Protein AF-A0AAD9I2R3-F1 (afdb_monomer_lite)

Organism: NCBI:txid1825666

Structure (mmCIF, N/CA/C/O backbone):
data_AF-A0AAD9I2R3-F1
#
_entry.id   AF-A0AAD9I2R3-F1
#
loop_
_atom_site.group_PDB
_atom_site.id
_atom_site.type_symbol
_atom_site.label_atom_id
_atom_site.label_alt_id
_atom_site.label_comp_id
_atom_site.label_asym_id
_atom_site.label_entity_id
_atom_site.label_seq_id
_atom_site.pdbx_PDB_ins_code
_atom_site.Cartn_x
_atom_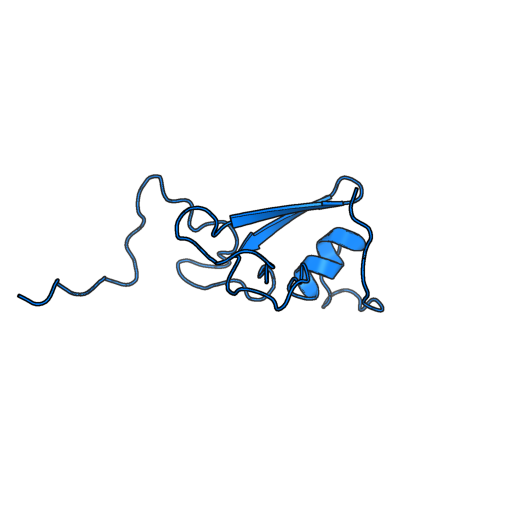site.Cartn_y
_atom_site.Cartn_z
_atom_site.occupancy
_atom_site.B_iso_or_equiv
_atom_site.auth_seq_id
_atom_site.auth_comp_id
_atom_site.auth_asym_id
_atom_site.auth_atom_id
_atom_site.pdbx_PDB_model_num
ATOM 1 N N . MET A 1 1 ? -7.792 8.562 38.399 1.00 34.56 1 MET A N 1
ATOM 2 C CA . MET A 1 1 ? -8.024 7.158 38.002 1.00 34.56 1 MET A CA 1
ATOM 3 C C . MET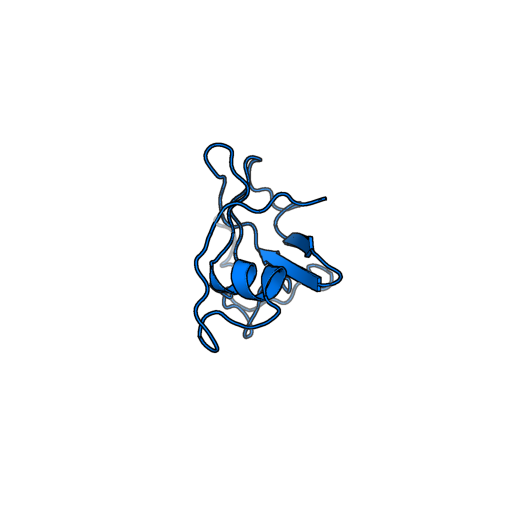 A 1 1 ? -7.334 6.949 36.668 1.00 34.56 1 MET A C 1
ATOM 5 O O . MET A 1 1 ? -7.802 7.464 35.665 1.00 34.56 1 MET A O 1
ATOM 9 N N . VAL A 1 2 ? -6.157 6.328 36.691 1.00 33.97 2 VAL A N 1
ATOM 10 C CA . VAL A 1 2 ? -5.375 5.997 35.492 1.00 33.97 2 VAL A CA 1
ATOM 11 C C . VAL A 1 2 ? -5.911 4.654 34.992 1.00 33.97 2 VAL A C 1
ATOM 13 O O . VAL A 1 2 ? -6.002 3.738 35.813 1.00 33.97 2 VAL A O 1
ATOM 16 N N . PRO A 1 3 ? -6.340 4.514 33.726 1.00 37.88 3 PRO A N 1
ATOM 17 C CA . PRO A 1 3 ? -6.815 3.228 33.241 1.00 37.88 3 PRO A CA 1
ATOM 18 C C . PRO A 1 3 ? -5.668 2.208 33.310 1.00 37.88 3 PRO A C 1
ATOM 20 O O . PRO A 1 3 ? -4.508 2.565 33.078 1.00 37.88 3 PRO A O 1
ATOM 23 N N . PRO A 1 4 ? -5.962 0.952 33.679 1.00 46.34 4 PRO A N 1
ATOM 24 C CA . PRO A 1 4 ? -4.938 -0.055 33.863 1.00 46.34 4 PRO A CA 1
ATOM 25 C C . PRO A 1 4 ? -4.322 -0.396 32.506 1.00 46.34 4 PRO A C 1
ATOM 27 O O . PRO A 1 4 ? -5.032 -0.631 31.534 1.00 46.34 4 PRO A O 1
ATOM 30 N N . PHE A 1 5 ? -2.991 -0.382 32.474 1.00 34.25 5 PHE A N 1
ATOM 31 C CA . PHE A 1 5 ? -2.104 -1.047 31.522 1.00 34.25 5 PHE A CA 1
ATOM 32 C C . PHE A 1 5 ? -2.810 -1.855 30.423 1.00 34.25 5 PHE A C 1
ATOM 34 O O . PHE A 1 5 ? -3.286 -2.968 30.655 1.00 34.25 5 PHE A O 1
ATOM 41 N N . PHE A 1 6 ? -2.797 -1.322 29.201 1.00 28.41 6 PHE A N 1
ATOM 42 C CA . PHE A 1 6 ? -3.070 -2.100 28.000 1.00 28.41 6 PHE A CA 1
ATOM 43 C C . PHE A 1 6 ? -1.989 -3.189 27.906 1.00 28.41 6 PHE A C 1
ATOM 45 O O . PHE A 1 6 ? -0.820 -2.900 27.646 1.00 28.41 6 PHE A O 1
ATOM 52 N N . ARG A 1 7 ? -2.340 -4.441 28.217 1.00 31.42 7 ARG A N 1
ATOM 53 C CA . ARG A 1 7 ? -1.428 -5.575 28.038 1.00 31.42 7 ARG A CA 1
ATOM 54 C C . ARG A 1 7 ? -1.229 -5.804 26.542 1.00 31.42 7 ARG A C 1
ATOM 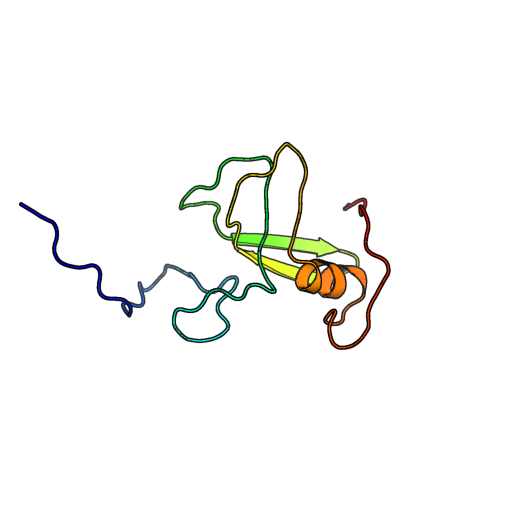56 O O . ARG A 1 7 ? -2.188 -6.072 25.825 1.00 31.42 7 ARG A O 1
ATOM 63 N N . VAL A 1 8 ? 0.026 -5.740 26.103 1.00 34.00 8 VAL A N 1
ATOM 64 C CA . VAL A 1 8 ? 0.489 -6.199 24.787 1.00 34.00 8 VAL A CA 1
ATOM 65 C C . VAL A 1 8 ? 0.251 -7.718 24.721 1.00 34.00 8 VAL A C 1
ATOM 67 O O . VAL A 1 8 ? 1.074 -8.501 25.193 1.00 34.00 8 VAL A O 1
ATOM 70 N N . GLY A 1 9 ? -0.926 -8.140 24.242 1.00 40.06 9 GLY A N 1
ATOM 71 C CA . GLY A 1 9 ? -1.255 -9.554 24.006 1.00 40.06 9 GLY A CA 1
ATOM 72 C C . GLY A 1 9 ? -2.729 -9.947 24.065 1.00 40.06 9 GLY A C 1
ATOM 73 O O . GLY A 1 9 ? -3.018 -11.136 24.135 1.00 40.06 9 GLY A O 1
ATOM 74 N N . GLN A 1 10 ? -3.674 -9.005 24.085 1.00 32.91 10 GLN A N 1
ATOM 75 C CA . GLN A 1 10 ? -5.099 -9.349 24.068 1.00 32.91 10 GLN A CA 1
ATOM 76 C C . GLN A 1 10 ? -5.631 -9.415 22.633 1.00 32.91 10 GLN A C 1
ATOM 78 O O . GLN A 1 10 ? -5.816 -8.391 21.978 1.00 32.91 10 GLN A O 1
ATOM 83 N N . GLU A 1 11 ? -5.889 -10.638 22.164 1.00 39.34 11 GLU A N 1
ATOM 84 C CA . GLU A 1 11 ? -6.764 -10.902 21.022 1.00 39.34 11 GLU A CA 1
ATOM 85 C C . GLU A 1 11 ? -8.176 -10.424 21.370 1.00 39.34 11 GLU A C 1
ATOM 87 O O . GLU A 1 11 ? -8.814 -10.924 22.297 1.00 39.34 11 GLU A O 1
ATOM 92 N N . VAL A 1 12 ? -8.655 -9.420 20.639 1.00 44.97 12 VAL A N 1
ATOM 93 C CA . VAL A 1 12 ? -10.042 -8.957 20.697 1.00 44.97 12 VAL A CA 1
ATOM 94 C C . VAL A 1 12 ? -10.843 -9.808 19.706 1.00 44.97 12 VAL A C 1
ATOM 96 O O . VAL A 1 12 ? -10.602 -9.696 18.499 1.00 44.97 12 VAL A O 1
ATOM 99 N N . PRO A 1 13 ? -11.779 -10.667 20.153 1.00 39.25 13 PRO A N 1
ATOM 100 C CA . PRO A 1 13 ? -12.568 -11.492 19.245 1.00 39.25 13 PRO A CA 1
ATOM 101 C C . PRO A 1 13 ? -13.448 -10.578 18.387 1.00 39.25 13 PRO A C 1
ATOM 103 O O . PRO A 1 13 ? -14.314 -9.879 18.907 1.00 39.25 13 PRO A O 1
ATOM 106 N N . GLY A 1 14 ? -13.189 -10.544 17.079 1.00 44.28 14 GLY A N 1
ATOM 107 C CA . GLY A 1 14 ? -13.902 -9.688 16.123 1.00 44.28 14 GLY A CA 1
ATOM 108 C C . GLY A 1 14 ? -13.155 -8.424 15.686 1.00 44.28 14 GLY A C 1
ATOM 109 O O . GLY A 1 14 ? -13.641 -7.726 14.800 1.00 44.28 14 GLY A O 1
ATOM 110 N N . LEU A 1 15 ? -11.965 -8.145 16.230 1.00 44.19 15 LEU A N 1
ATOM 111 C CA . LEU A 1 15 ? -11.078 -7.111 15.701 1.00 44.19 15 LEU A CA 1
ATOM 112 C C . LEU A 1 15 ? -9.939 -7.790 14.947 1.00 44.19 15 LEU A C 1
ATOM 114 O O . LEU A 1 15 ? -8.892 -8.117 15.503 1.00 44.19 15 LEU A O 1
ATOM 118 N N . THR A 1 16 ? -10.170 -8.010 13.657 1.00 45.50 16 THR A N 1
ATOM 119 C CA . THR A 1 16 ? -9.158 -8.407 12.683 1.00 45.50 16 THR A CA 1
ATOM 120 C C . THR A 1 16 ? -8.109 -7.296 12.580 1.00 45.50 16 THR A C 1
ATOM 122 O O . THR A 1 16 ? -8.052 -6.556 11.607 1.00 45.50 16 THR A O 1
ATOM 125 N N . LEU A 1 17 ? -7.215 -7.202 13.562 1.00 48.94 17 LEU A N 1
ATOM 126 C CA . LEU A 1 17 ? -5.9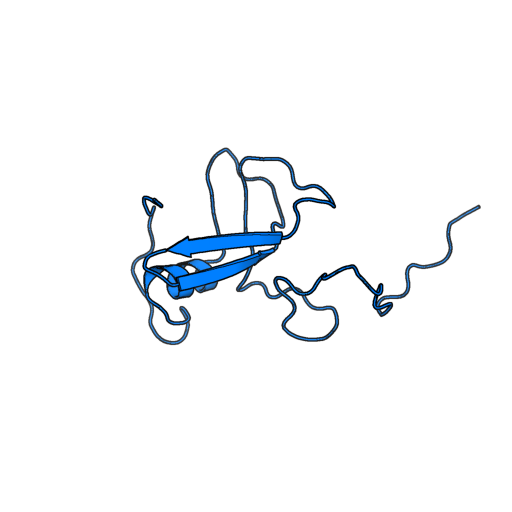40 -6.496 13.457 1.00 48.94 17 LEU A CA 1
ATOM 127 C C . LEU A 1 17 ? -4.981 -7.266 12.517 1.00 48.94 17 LEU A C 1
ATOM 129 O O . LEU A 1 17 ? -3.778 -7.128 12.632 1.00 48.94 17 LEU A O 1
ATOM 133 N N . VAL A 1 18 ? -5.487 -8.142 11.635 1.00 56.00 18 VAL A N 1
ATOM 134 C CA . VAL A 1 18 ? -4.743 -9.169 10.872 1.00 56.00 18 VAL A CA 1
ATOM 135 C C . VAL A 1 18 ? -4.249 -8.647 9.516 1.00 56.00 18 VAL A C 1
ATOM 137 O O . VAL A 1 18 ? -3.468 -9.315 8.852 1.00 56.00 18 VAL A O 1
ATOM 140 N N . CYS A 1 19 ? -4.642 -7.442 9.099 1.00 64.19 19 CYS A N 1
ATOM 141 C CA . CYS A 1 19 ? -4.411 -6.943 7.735 1.00 64.19 19 CYS A CA 1
ATOM 142 C C . CYS A 1 19 ? -2.928 -6.816 7.336 1.00 64.19 19 CYS A C 1
ATOM 144 O O . CYS A 1 19 ? -2.627 -6.785 6.149 1.00 64.19 19 CYS A O 1
ATOM 146 N N . ALA A 1 20 ? -2.017 -6.764 8.314 1.00 58.72 20 ALA A N 1
ATOM 147 C CA . ALA A 1 20 ? -0.569 -6.740 8.108 1.00 58.72 20 ALA A CA 1
ATOM 148 C C . ALA A 1 20 ? 0.194 -7.365 9.295 1.00 58.72 20 ALA A C 1
ATOM 150 O O . ALA A 1 20 ? 1.208 -6.826 9.729 1.00 58.72 20 ALA A O 1
ATOM 151 N N . MET A 1 21 ? -0.297 -8.454 9.899 1.00 59.22 21 MET A N 1
ATOM 152 C CA . MET A 1 21 ? 0.427 -9.117 10.998 1.00 59.22 21 MET A CA 1
ATOM 153 C C . MET A 1 21 ? 1.277 -10.276 10.478 1.00 59.22 21 MET A C 1
ATOM 155 O O . MET A 1 21 ? 0.748 -11.257 9.965 1.00 59.22 21 MET A O 1
ATOM 159 N N . ARG A 1 22 ? 2.601 -10.186 10.656 1.00 58.47 22 ARG A N 1
ATOM 160 C CA . ARG A 1 22 ? 3.556 -11.246 10.265 1.00 58.47 22 ARG A CA 1
ATOM 161 C C . ARG A 1 22 ? 3.857 -12.245 11.397 1.00 58.47 22 ARG A C 1
ATOM 163 O O . ARG A 1 22 ? 4.382 -13.326 11.143 1.00 58.47 22 ARG A O 1
ATOM 170 N N . HIS A 1 23 ? 3.535 -11.883 12.641 1.00 56.59 23 HIS A N 1
ATOM 171 C CA . HIS A 1 23 ? 3.638 -12.677 13.879 1.00 56.59 23 HIS A CA 1
ATOM 172 C C . HIS A 1 23 ? 2.784 -12.002 14.966 1.00 56.59 23 HIS A C 1
ATOM 174 O O . HIS A 1 23 ? 2.439 -10.831 14.766 1.00 56.59 23 HIS A O 1
ATOM 180 N N . PRO A 1 24 ? 2.420 -12.666 16.087 1.00 56.47 24 PRO A N 1
ATOM 181 C CA . PRO A 1 24 ? 1.493 -12.075 17.039 1.00 56.47 24 PRO A CA 1
ATOM 182 C C . PRO A 1 24 ? 2.083 -10.755 17.539 1.00 56.47 24 PRO A C 1
ATOM 184 O O . PRO A 1 24 ? 3.074 -10.742 18.266 1.00 56.47 24 PRO A O 1
ATOM 187 N N . GLN A 1 25 ? 1.432 -9.656 17.143 1.00 61.00 25 GLN A N 1
ATOM 188 C CA . GLN A 1 25 ? 1.668 -8.281 17.591 1.00 61.00 25 GLN A CA 1
ATOM 189 C C . GLN A 1 25 ? 2.798 -7.474 16.923 1.00 61.00 25 GLN A C 1
ATOM 191 O O . GLN A 1 25 ? 3.128 -6.400 17.423 1.00 61.00 25 GLN A O 1
ATOM 196 N N . MET A 1 26 ? 3.360 -7.911 15.790 1.00 71.06 26 MET A N 1
ATOM 197 C CA . MET A 1 26 ? 4.255 -7.054 14.990 1.00 71.06 26 MET A CA 1
ATOM 198 C C . MET A 1 26 ? 3.594 -6.579 13.697 1.00 71.06 26 MET A C 1
ATOM 200 O O . MET A 1 26 ? 2.961 -7.367 12.991 1.00 71.06 26 MET A O 1
ATOM 204 N N . ILE A 1 27 ? 3.797 -5.297 13.376 1.00 81.75 27 ILE A N 1
ATOM 205 C CA . ILE A 1 27 ? 3.401 -4.707 12.095 1.00 81.75 27 ILE A CA 1
ATOM 206 C C . ILE A 1 27 ? 4.336 -5.233 11.005 1.00 81.75 27 ILE A C 1
ATOM 208 O O . ILE A 1 27 ? 5.559 -5.144 11.124 1.00 81.75 27 ILE A O 1
ATOM 212 N N . ASP A 1 28 ? 3.759 -5.752 9.927 1.00 87.19 28 ASP A N 1
ATOM 213 C CA . ASP A 1 28 ? 4.481 -6.056 8.703 1.00 87.19 28 ASP A CA 1
ATOM 214 C C . ASP A 1 28 ? 4.743 -4.767 7.920 1.00 87.19 28 ASP A C 1
ATOM 216 O O . ASP A 1 28 ? 3.872 -4.233 7.233 1.00 87.19 28 ASP A O 1
ATOM 220 N N . THR A 1 29 ? 5.972 -4.262 8.007 1.00 89.69 29 THR A N 1
ATOM 221 C CA . THR A 1 29 ? 6.406 -3.052 7.295 1.00 89.69 29 THR A CA 1
ATOM 222 C C . THR A 1 29 ? 6.431 -3.220 5.775 1.00 89.69 29 THR A C 1
ATOM 224 O O . THR A 1 29 ? 6.550 -2.234 5.050 1.00 89.69 29 THR A O 1
ATOM 227 N N . LYS A 1 30 ? 6.283 -4.451 5.271 1.00 91.62 30 LYS A N 1
ATOM 228 C CA . LYS A 1 30 ? 6.116 -4.747 3.843 1.00 91.62 30 LYS A CA 1
ATOM 229 C C . LYS A 1 30 ? 4.673 -4.595 3.360 1.00 91.62 30 LYS A C 1
ATOM 231 O O . LYS A 1 30 ? 4.416 -4.729 2.164 1.00 91.62 30 LYS A O 1
ATOM 236 N N . ARG A 1 31 ? 3.734 -4.346 4.279 1.00 91.62 31 ARG A N 1
ATOM 237 C CA . ARG A 1 31 ? 2.291 -4.260 4.029 1.00 91.62 31 ARG A CA 1
ATOM 238 C C . ARG A 1 31 ? 1.697 -2.993 4.650 1.00 91.62 31 ARG A C 1
ATOM 240 O O . ARG A 1 31 ? 0.674 -3.052 5.328 1.00 91.62 31 ARG A O 1
ATOM 247 N N . VAL A 1 32 ? 2.335 -1.842 4.431 1.00 93.06 32 VAL A N 1
ATOM 248 C CA . VAL A 1 32 ? 1.856 -0.544 4.943 1.00 93.06 32 VAL A CA 1
ATOM 249 C C . VAL A 1 32 ? 1.382 0.386 3.828 1.00 93.06 32 VAL A C 1
ATOM 251 O O . VAL A 1 32 ? 1.822 0.280 2.684 1.00 93.06 32 VAL A O 1
ATOM 254 N N . ALA A 1 33 ? 0.482 1.302 4.177 1.00 93.25 33 ALA A N 1
ATOM 255 C CA . ALA A 1 33 ? -0.141 2.268 3.283 1.00 93.25 33 ALA A CA 1
ATOM 256 C C . ALA A 1 33 ? -0.193 3.676 3.902 1.00 93.25 33 ALA A C 1
ATOM 258 O O . ALA A 1 33 ? -0.390 3.832 5.111 1.00 93.25 33 ALA A O 1
ATOM 259 N N . TYR A 1 34 ? -0.086 4.685 3.041 1.00 92.62 34 TYR A N 1
ATOM 260 C CA . TYR A 1 34 ? -0.180 6.112 3.334 1.00 92.62 34 TYR A CA 1
ATOM 261 C C . TYR A 1 34 ? -1.284 6.703 2.452 1.00 92.62 34 TYR A C 1
ATOM 263 O O . TYR A 1 34 ? -1.199 6.654 1.225 1.00 92.62 34 TYR A O 1
ATOM 271 N N . TRP A 1 35 ? -2.359 7.208 3.062 1.00 92.44 35 TRP A N 1
ATOM 272 C CA . TRP A 1 35 ? -3.582 7.587 2.334 1.00 92.44 35 TRP A CA 1
ATOM 273 C C . TRP A 1 35 ? -3.860 9.087 2.410 1.00 92.44 35 TRP A C 1
ATOM 275 O O . TRP A 1 35 ? -3.643 9.662 3.470 1.00 92.44 35 TRP A O 1
ATOM 285 N N . PRO A 1 36 ? -4.456 9.720 1.383 1.00 91.50 36 PRO A N 1
ATOM 286 C CA . PRO A 1 36 ? -4.814 11.140 1.448 1.00 91.50 36 PRO A CA 1
ATOM 287 C C . PRO A 1 36 ? -5.816 11.447 2.566 1.00 91.50 36 PRO A C 1
ATOM 289 O O . PRO A 1 36 ? -5.854 12.554 3.100 1.00 91.50 36 PRO A O 1
ATOM 292 N N . SER A 1 37 ? -6.650 10.461 2.914 1.00 90.06 37 SER A N 1
ATOM 293 C CA . SER A 1 37 ? -7.631 10.577 3.987 1.00 90.06 37 SER A CA 1
ATOM 294 C C . SER A 1 37 ? -7.013 10.308 5.366 1.00 90.06 37 SER A C 1
ATOM 296 O O . SER A 1 37 ? -6.170 9.415 5.489 1.00 90.06 37 SER A O 1
ATOM 298 N N . PRO A 1 38 ? -7.483 10.980 6.436 1.00 89.69 38 PRO A N 1
ATOM 299 C CA . PRO A 1 38 ? -7.007 10.743 7.800 1.00 89.69 38 PRO A CA 1
ATOM 300 C C . PRO A 1 38 ? -7.132 9.279 8.226 1.00 89.69 38 PRO A C 1
ATOM 302 O O . PRO A 1 38 ? -8.082 8.592 7.839 1.00 89.69 38 PRO A O 1
ATOM 305 N N . VAL A 1 39 ? -6.182 8.784 9.017 1.00 88.25 39 VAL A N 1
ATOM 306 C CA . VAL A 1 39 ? -6.241 7.438 9.608 1.00 88.25 39 VAL A CA 1
ATOM 307 C C . VAL A 1 39 ? -7.290 7.433 10.720 1.00 88.25 39 VAL A C 1
ATOM 309 O O . VAL A 1 39 ? -7.249 8.269 11.618 1.00 88.25 39 VAL A O 1
ATOM 312 N N . SER A 1 40 ? -8.234 6.493 10.674 1.00 84.19 40 SER A N 1
ATOM 313 C CA . SER A 1 40 ? -9.226 6.288 11.732 1.00 84.19 40 SER A CA 1
ATOM 314 C C . SER A 1 40 ? -9.198 4.842 12.212 1.00 84.19 40 SER A C 1
ATOM 316 O O . SER A 1 40 ? -8.812 3.948 11.463 1.00 84.19 40 SER A O 1
ATOM 318 N N . CYS A 1 41 ? -9.691 4.588 13.428 1.00 78.56 41 CYS A N 1
ATOM 319 C CA . CYS A 1 41 ? -9.814 3.232 13.974 1.00 78.56 41 CYS A CA 1
ATOM 320 C C . CYS A 1 41 ? -10.718 2.308 13.138 1.00 78.56 41 CYS A C 1
ATOM 322 O O . CYS A 1 41 ? -10.661 1.094 13.305 1.00 78.56 41 CYS A O 1
ATOM 324 N N . THR A 1 42 ? -11.549 2.864 12.252 1.00 82.25 42 THR A N 1
ATOM 325 C CA . THR A 1 42 ? -12.464 2.112 11.383 1.00 82.25 42 THR A CA 1
ATOM 326 C C . THR A 1 42 ? -11.934 1.920 9.963 1.00 82.25 42 THR A C 1
ATOM 328 O O . THR A 1 42 ? -12.472 1.095 9.233 1.00 82.25 42 THR A O 1
ATOM 331 N N . SER A 1 43 ? -10.881 2.643 9.560 1.00 81.62 43 SER A N 1
ATOM 332 C CA . SER A 1 43 ? -10.311 2.594 8.206 1.00 81.62 43 SER A CA 1
ATOM 333 C C . SER A 1 43 ? -8.837 2.163 8.193 1.00 81.62 43 SER A C 1
ATOM 335 O O . SER A 1 43 ? -8.079 2.592 7.323 1.00 81.62 43 SER A O 1
ATOM 337 N N . LEU A 1 44 ? -8.399 1.384 9.186 1.00 86.62 44 LEU A N 1
ATOM 338 C CA . LEU A 1 44 ? -6.999 0.955 9.309 1.00 86.62 44 LEU A CA 1
ATOM 339 C C . LEU A 1 44 ? -6.583 -0.031 8.216 1.00 86.62 44 LEU A C 1
ATOM 341 O O . LEU A 1 44 ? -5.419 -0.067 7.841 1.00 86.62 44 LEU A O 1
ATOM 345 N N . CYS A 1 45 ? -7.512 -0.828 7.699 1.00 87.69 45 CYS A N 1
ATOM 346 C CA . CYS A 1 45 ? -7.217 -1.833 6.689 1.00 87.69 45 CYS A CA 1
ATOM 347 C C . CYS A 1 45 ? -7.714 -1.384 5.325 1.00 87.69 45 CYS A C 1
ATOM 349 O O . CYS A 1 45 ? -8.899 -1.098 5.157 1.00 87.69 45 CYS A O 1
ATOM 351 N N . VAL A 1 46 ? -6.819 -1.377 4.343 1.00 88.81 46 VAL A N 1
ATOM 352 C CA . VAL A 1 46 ? -7.163 -1.131 2.942 1.00 88.81 46 VAL A CA 1
ATOM 353 C C . VAL A 1 46 ? -6.713 -2.322 2.113 1.00 88.81 46 VAL A C 1
ATOM 355 O O . VAL A 1 46 ? -5.666 -2.907 2.370 1.00 88.81 46 VAL A O 1
ATOM 358 N N . THR A 1 47 ? -7.521 -2.718 1.136 1.00 89.50 47 THR A N 1
ATOM 359 C CA . THR A 1 47 ? -7.139 -3.753 0.172 1.00 89.50 47 THR A CA 1
ATOM 360 C C . THR A 1 47 ? -7.013 -3.098 -1.184 1.00 89.50 47 THR A C 1
ATOM 362 O O . THR A 1 47 ? -7.967 -2.490 -1.668 1.00 89.50 47 THR A O 1
ATOM 365 N N . LEU A 1 48 ? -5.835 -3.214 -1.786 1.00 90.56 48 LEU A N 1
ATOM 366 C CA . LEU A 1 48 ? -5.612 -2.785 -3.156 1.00 90.56 48 LEU A CA 1
ATOM 367 C C . LEU A 1 48 ? -5.762 -3.961 -4.103 1.00 90.56 48 LEU A C 1
ATOM 369 O O . LEU A 1 48 ? -5.337 -5.067 -3.776 1.00 90.56 48 LEU A O 1
ATOM 373 N N . SER A 1 49 ? -6.339 -3.701 -5.274 1.00 90.69 49 SER A N 1
ATOM 374 C CA . SER A 1 49 ? -6.511 -4.700 -6.325 1.00 90.69 49 SER A CA 1
ATOM 375 C C . SER A 1 49 ? -5.926 -4.189 -7.635 1.00 90.69 49 SER A C 1
ATOM 377 O O . SER A 1 49 ? -6.214 -3.063 -8.024 1.00 90.69 49 SER A O 1
ATOM 379 N N . ASN A 1 50 ? -5.114 -4.996 -8.316 1.00 90.19 50 ASN A N 1
ATOM 380 C CA . ASN A 1 50 ? -4.585 -4.682 -9.644 1.00 90.19 50 ASN A CA 1
ATOM 381 C C . ASN A 1 50 ? -4.353 -5.959 -10.447 1.00 90.19 50 ASN A C 1
ATOM 383 O O . ASN A 1 50 ? -3.790 -6.915 -9.920 1.00 90.19 50 ASN A O 1
ATOM 387 N N . ALA A 1 51 ? -4.748 -5.972 -11.722 1.00 88.44 51 ALA A N 1
ATOM 388 C CA . ALA A 1 51 ? -4.518 -7.099 -12.632 1.00 88.44 51 ALA A CA 1
ATOM 389 C C . ALA A 1 51 ? -4.875 -8.482 -12.027 1.00 88.44 51 ALA A C 1
ATOM 391 O O . ALA A 1 51 ? -4.149 -9.458 -12.205 1.00 88.44 51 ALA A O 1
ATOM 392 N N . GLY A 1 52 ? -5.978 -8.556 -11.269 1.00 88.19 52 GLY A N 1
ATOM 393 C CA . GLY A 1 52 ? -6.445 -9.784 -10.609 1.00 88.19 52 GLY A CA 1
ATOM 394 C C . GLY A 1 52 ? -5.715 -10.163 -9.312 1.00 88.19 52 GLY A C 1
ATOM 395 O O . GLY A 1 52 ? -6.033 -11.192 -8.723 1.00 88.19 52 GLY A O 1
ATOM 396 N N . ARG A 1 53 ? -4.763 -9.348 -8.845 1.00 88.50 53 ARG A N 1
ATOM 397 C CA . ARG A 1 53 ? -4.047 -9.522 -7.573 1.00 88.50 53 ARG A CA 1
ATOM 398 C C . ARG A 1 53 ? -4.627 -8.604 -6.516 1.00 88.50 53 ARG A C 1
ATOM 400 O O . ARG A 1 53 ? -5.020 -7.484 -6.831 1.00 88.50 53 ARG A O 1
ATOM 407 N N . THR A 1 54 ? -4.630 -9.061 -5.271 1.00 89.56 54 THR A N 1
ATOM 408 C CA . THR A 1 54 ? -5.101 -8.287 -4.121 1.00 89.56 54 THR A CA 1
ATOM 409 C C . THR A 1 54 ? -4.050 -8.274 -3.030 1.00 89.56 54 THR A C 1
ATOM 411 O O . THR A 1 54 ? -3.555 -9.334 -2.649 1.00 89.56 54 THR A O 1
ATOM 414 N N . VAL A 1 55 ? -3.763 -7.098 -2.483 1.00 87.94 55 VAL A N 1
ATOM 415 C CA . VAL A 1 55 ? -2.834 -6.941 -1.365 1.00 87.94 55 VAL A CA 1
ATOM 416 C C . VAL A 1 55 ? -3.540 -6.217 -0.215 1.00 87.94 55 VAL A C 1
ATOM 418 O O . VAL A 1 55 ? -3.926 -5.055 -0.384 1.00 87.94 55 VAL A O 1
ATOM 421 N N . PRO A 1 56 ? -3.722 -6.871 0.949 1.00 89.00 56 PRO A N 1
ATOM 422 C CA . PRO A 1 56 ? -4.155 -6.193 2.160 1.00 89.00 56 PRO A CA 1
ATOM 423 C C . PRO A 1 56 ? -2.991 -5.383 2.741 1.00 89.00 56 PRO A C 1
ATOM 425 O O . PRO A 1 56 ? -1.847 -5.841 2.778 1.00 89.00 56 PRO A O 1
ATOM 428 N N . LEU A 1 57 ? -3.289 -4.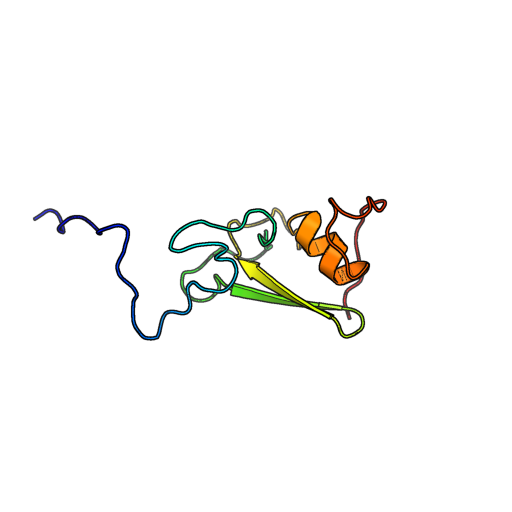163 3.175 1.00 89.56 57 LEU A N 1
ATOM 429 C CA . LEU A 1 57 ? -2.328 -3.215 3.723 1.00 89.56 57 LEU A CA 1
ATOM 430 C C . LEU A 1 57 ? -2.890 -2.564 4.985 1.00 89.56 57 LEU A C 1
ATOM 432 O O . LEU A 1 57 ? -4.096 -2.323 5.109 1.00 89.56 57 LEU A O 1
ATOM 436 N N . LEU A 1 58 ? -1.988 -2.223 5.899 1.00 91.50 58 LEU A N 1
ATOM 437 C CA . LEU A 1 58 ? -2.272 -1.400 7.064 1.00 91.50 58 LEU A CA 1
ATOM 438 C C . LEU A 1 58 ? -2.008 0.069 6.736 1.00 91.50 58 LEU A C 1
ATOM 440 O O . LEU A 1 58 ? -0.877 0.470 6.471 1.00 91.50 58 LEU A O 1
ATOM 444 N N . LYS A 1 59 ? -3.049 0.888 6.798 1.00 91.12 59 LYS A N 1
ATOM 445 C CA . LYS A 1 59 ? -2.955 2.339 6.705 1.00 91.12 59 LYS A CA 1
ATOM 446 C C . LYS A 1 59 ? -2.370 2.889 8.007 1.00 91.12 59 LYS A C 1
ATOM 448 O O . LYS A 1 59 ? -3.045 2.897 9.035 1.00 91.12 59 LYS A O 1
ATOM 453 N N . VAL A 1 60 ? -1.113 3.319 7.953 1.00 90.69 60 VAL A N 1
ATOM 454 C CA . VAL A 1 60 ? -0.347 3.754 9.135 1.00 90.69 60 VAL A CA 1
ATOM 455 C C . VAL A 1 60 ? -0.300 5.267 9.292 1.00 90.69 60 VAL A C 1
ATOM 457 O O . VAL A 1 60 ? -0.176 5.748 10.413 1.00 90.69 60 VAL A O 1
ATOM 460 N N . ASP A 1 61 ? -0.419 6.009 8.191 1.00 90.19 61 ASP A N 1
ATOM 461 C CA . ASP A 1 61 ? -0.319 7.466 8.202 1.00 90.19 61 ASP A CA 1
ATOM 462 C C . ASP A 1 61 ? -1.129 8.096 7.056 1.00 90.19 61 ASP A C 1
ATOM 464 O O . ASP A 1 61 ? -1.602 7.419 6.130 1.00 90.19 61 ASP A O 1
ATOM 468 N N . GLN A 1 62 ? -1.326 9.406 7.150 1.00 90.62 62 GLN A N 1
ATOM 469 C CA . GLN A 1 62 ? -1.912 10.227 6.111 1.00 90.62 62 GLN A CA 1
ATOM 470 C C . GLN A 1 62 ? -0.814 10.716 5.155 1.00 90.62 62 GLN A C 1
ATOM 472 O O . GLN A 1 62 ? 0.229 11.205 5.574 1.00 90.62 62 GLN A O 1
ATOM 477 N N . SER A 1 63 ? -1.051 10.612 3.853 1.00 88.31 63 SER A N 1
ATOM 478 C CA . SER A 1 63 ? -0.183 11.193 2.833 1.00 88.31 63 SER A CA 1
ATOM 479 C C . SER A 1 63 ? -0.540 12.659 2.559 1.00 88.31 63 SER A C 1
ATOM 481 O O . SER A 1 63 ? -1.638 13.132 2.857 1.00 88.31 63 SER A O 1
ATOM 483 N N . GLY A 1 64 ? 0.359 13.377 1.882 1.00 85.62 64 GLY A N 1
ATOM 484 C CA . GLY A 1 64 ? 0.110 14.742 1.400 1.00 85.62 64 GLY A CA 1
ATOM 485 C C . GLY A 1 64 ? -0.835 14.849 0.192 1.00 85.62 64 GLY A C 1
ATOM 486 O O . GLY A 1 64 ? -0.913 15.920 -0.402 1.00 85.62 64 GLY A O 1
ATOM 487 N N . GLY A 1 65 ? -1.516 13.765 -0.208 1.00 85.75 65 GLY A N 1
ATOM 488 C CA . GLY A 1 65 ? -2.446 13.759 -1.347 1.00 85.75 65 GLY A CA 1
ATOM 489 C C . GLY A 1 65 ? -2.335 12.556 -2.291 1.00 85.75 65 GLY A C 1
ATOM 490 O O . GLY A 1 65 ? -3.197 12.392 -3.150 1.00 85.75 65 GLY A O 1
ATOM 491 N N . ALA A 1 66 ? -1.321 11.701 -2.130 1.00 87.31 66 ALA A N 1
ATOM 492 C CA . ALA A 1 66 ? -1.101 10.510 -2.957 1.00 87.31 66 ALA A CA 1
ATOM 493 C C . ALA A 1 66 ? -1.522 9.207 -2.254 1.00 87.31 66 ALA A C 1
ATOM 495 O O . ALA A 1 66 ? -1.667 9.158 -1.038 1.00 87.31 66 ALA A O 1
ATOM 496 N N . HIS A 1 67 ? -1.736 8.134 -3.008 1.00 90.94 67 HIS A N 1
ATOM 497 C CA . HIS A 1 67 ? -1.925 6.803 -2.432 1.00 90.94 67 HIS A CA 1
ATOM 498 C C . HIS A 1 67 ? -0.591 6.065 -2.486 1.00 90.94 67 HIS A C 1
ATOM 500 O O . HIS A 1 67 ? -0.258 5.482 -3.517 1.00 90.94 67 HIS A O 1
ATOM 506 N N . ASP A 1 68 ? 0.167 6.111 -1.393 1.00 92.38 68 ASP A N 1
ATOM 507 C CA . ASP A 1 68 ? 1.479 5.473 -1.325 1.00 92.38 68 ASP A CA 1
ATOM 508 C C . ASP A 1 68 ? 1.405 4.193 -0.501 1.00 92.38 68 ASP A C 1
ATOM 510 O O . ASP A 1 68 ? 0.622 4.060 0.442 1.00 92.38 68 ASP A O 1
ATOM 514 N N . VAL A 1 69 ? 2.235 3.221 -0.853 1.00 92.81 69 VAL A N 1
ATOM 515 C CA . VAL A 1 69 ? 2.318 1.938 -0.155 1.00 92.81 69 VAL A CA 1
ATOM 516 C C . VAL A 1 69 ? 3.774 1.530 -0.021 1.00 92.81 69 VAL A C 1
ATOM 518 O O . VAL A 1 69 ? 4.637 2.007 -0.759 1.00 92.81 69 VAL A O 1
ATOM 521 N N . SER A 1 70 ? 4.067 0.634 0.917 1.00 93.00 70 SER A N 1
ATOM 522 C CA . SER A 1 70 ? 5.393 0.021 1.008 1.00 93.00 70 SER A CA 1
ATOM 523 C C . SER A 1 70 ? 5.800 -0.581 -0.332 1.00 93.00 70 SER A C 1
ATOM 525 O O . SER A 1 70 ? 5.009 -1.281 -0.963 1.00 93.00 70 SER A O 1
ATOM 527 N N . TYR A 1 71 ? 7.054 -0.367 -0.722 1.00 93.62 71 TYR A N 1
ATOM 528 C CA . TYR A 1 71 ? 7.584 -0.807 -2.012 1.00 93.62 71 TYR A CA 1
ATOM 529 C C . TYR A 1 71 ? 7.433 -2.320 -2.256 1.00 93.62 71 TYR A C 1
ATOM 531 O O . TYR A 1 71 ? 7.137 -2.730 -3.371 1.00 93.62 71 TYR A O 1
ATOM 539 N N . ASP A 1 72 ? 7.545 -3.147 -1.213 1.00 93.44 72 ASP A N 1
ATOM 540 C CA . ASP A 1 72 ? 7.292 -4.592 -1.314 1.00 93.44 72 ASP A CA 1
ATOM 541 C C . ASP A 1 72 ? 5.823 -4.897 -1.659 1.00 93.44 72 ASP A C 1
ATOM 543 O O . ASP A 1 72 ? 5.553 -5.630 -2.604 1.00 93.44 72 ASP A O 1
ATOM 547 N N . GLY A 1 73 ? 4.874 -4.256 -0.968 1.00 91.94 73 GLY A N 1
ATOM 548 C CA . GLY A 1 73 ? 3.446 -4.345 -1.280 1.00 91.94 73 GLY A CA 1
ATOM 549 C C . GLY A 1 73 ? 3.090 -3.811 -2.672 1.00 91.94 73 GLY A C 1
ATOM 550 O O . GLY A 1 73 ? 2.237 -4.392 -3.339 1.00 91.94 73 GLY A O 1
ATOM 551 N N . TRP A 1 74 ? 3.763 -2.753 -3.140 1.00 94.38 74 TRP A N 1
ATOM 552 C CA . TRP A 1 74 ? 3.636 -2.268 -4.519 1.00 94.38 74 TRP A CA 1
ATOM 553 C C . TRP A 1 74 ? 4.136 -3.311 -5.525 1.00 94.38 74 TRP A C 1
ATOM 555 O O . TRP A 1 74 ? 3.435 -3.621 -6.487 1.00 94.38 74 TRP A O 1
ATOM 565 N N . ASN A 1 75 ? 5.316 -3.890 -5.293 1.00 94.56 75 ASN A N 1
ATOM 566 C CA . ASN A 1 75 ? 5.914 -4.865 -6.203 1.00 94.56 75 ASN A CA 1
ATOM 567 C C . ASN A 1 75 ? 5.082 -6.154 -6.262 1.00 94.56 75 ASN A C 1
ATOM 569 O O . ASN A 1 75 ? 4.833 -6.672 -7.345 1.00 94.56 75 ASN A O 1
ATOM 573 N N . ASP A 1 76 ? 4.560 -6.619 -5.128 1.00 91.94 76 ASP A N 1
ATOM 574 C CA . ASP A 1 76 ? 3.666 -7.779 -5.083 1.00 91.94 76 ASP A CA 1
ATOM 575 C C . ASP A 1 76 ? 2.352 -7.508 -5.835 1.00 91.94 76 ASP A C 1
ATOM 577 O O . ASP A 1 76 ? 1.908 -8.299 -6.665 1.00 91.94 76 ASP A O 1
ATOM 581 N N . LEU A 1 77 ? 1.763 -6.329 -5.638 1.00 92.50 77 LEU A N 1
ATOM 582 C CA . LEU A 1 77 ? 0.525 -5.940 -6.313 1.00 92.50 77 LEU A CA 1
ATOM 583 C C . LEU A 1 77 ? 0.689 -5.808 -7.836 1.00 92.50 77 LEU A C 1
ATOM 585 O O . LEU A 1 77 ? -0.179 -6.237 -8.598 1.00 92.50 77 LEU A O 1
ATOM 589 N N . VAL A 1 78 ? 1.779 -5.187 -8.289 1.00 92.94 78 VAL A N 1
ATOM 590 C CA . VAL A 1 78 ? 1.996 -4.844 -9.703 1.00 92.94 78 VAL A CA 1
ATOM 591 C C . VAL A 1 78 ? 2.670 -5.988 -10.459 1.00 92.94 78 VAL A C 1
ATOM 593 O O . VAL A 1 78 ? 2.227 -6.352 -11.549 1.00 92.94 78 VAL A O 1
ATOM 596 N N . MET A 1 79 ? 3.706 -6.584 -9.870 1.00 93.19 79 MET A N 1
ATOM 597 C CA . MET A 1 79 ? 4.569 -7.584 -10.506 1.00 93.19 79 MET A CA 1
ATOM 598 C C . MET A 1 79 ? 4.264 -9.018 -10.058 1.00 93.19 79 MET A C 1
ATOM 600 O O . MET A 1 79 ? 4.632 -9.964 -10.756 1.00 93.19 79 MET A O 1
ATOM 604 N N . GLY A 1 80 ? 3.570 -9.204 -8.931 1.00 92.44 80 GLY A N 1
ATOM 605 C CA . GLY A 1 80 ? 3.214 -10.523 -8.400 1.00 92.44 80 GLY A CA 1
ATOM 606 C C . GLY A 1 80 ? 4.323 -11.225 -7.618 1.00 92.44 80 GLY A C 1
ATOM 607 O O . GLY A 1 80 ? 4.264 -12.444 -7.487 1.00 92.44 80 GLY A O 1
ATOM 608 N N . HIS A 1 81 ? 5.348 -10.497 -7.171 1.00 91.75 81 HIS A N 1
ATOM 609 C CA . HIS A 1 81 ? 6.431 -11.035 -6.343 1.00 91.75 81 HIS A CA 1
ATOM 610 C C . HIS A 1 81 ? 6.988 -9.974 -5.388 1.00 91.75 81 HIS A C 1
ATOM 612 O O . HIS A 1 81 ? 6.868 -8.768 -5.624 1.00 91.75 81 HIS A O 1
ATOM 618 N N . ALA A 1 82 ? 7.634 -10.414 -4.308 1.00 89.81 82 ALA A N 1
ATOM 619 C CA . ALA A 1 82 ? 8.229 -9.517 -3.322 1.00 89.81 82 ALA A CA 1
ATOM 620 C C . ALA A 1 82 ? 9.438 -8.763 -3.903 1.00 89.81 82 ALA A C 1
ATOM 622 O O . ALA A 1 82 ? 10.185 -9.290 -4.727 1.00 89.81 82 ALA A O 1
ATOM 623 N N . ALA A 1 83 ? 9.696 -7.547 -3.425 1.00 89.75 83 ALA A N 1
ATOM 624 C CA . ALA A 1 83 ? 10.793 -6.716 -3.937 1.00 89.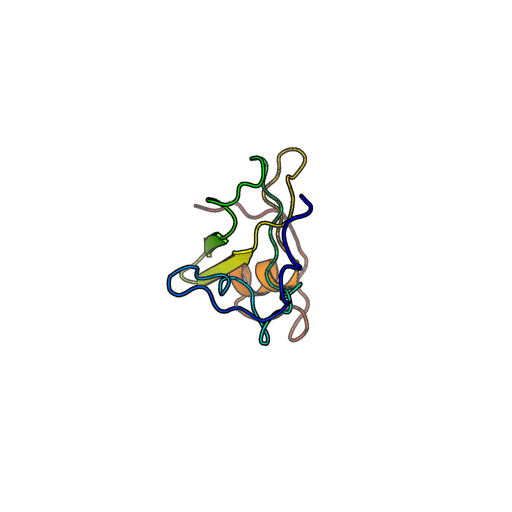75 83 ALA A CA 1
ATOM 625 C C . ALA A 1 83 ? 12.185 -7.319 -3.671 1.00 89.75 83 ALA A C 1
ATOM 627 O O . ALA A 1 83 ? 13.146 -7.026 -4.379 1.00 89.75 83 ALA A O 1
ATOM 628 N N . ILE A 1 84 ? 12.297 -8.163 -2.639 1.00 89.56 84 ILE A N 1
ATOM 629 C CA . ILE A 1 84 ? 13.533 -8.892 -2.319 1.00 89.56 84 ILE A CA 1
ATOM 630 C C . ILE A 1 84 ? 13.819 -10.037 -3.298 1.00 89.56 84 ILE A C 1
ATOM 632 O O . ILE A 1 84 ? 14.966 -10.455 -3.421 1.00 89.56 84 ILE A O 1
ATOM 636 N N . GLU A 1 85 ? 12.790 -10.553 -3.970 1.00 91.88 85 GLU A N 1
ATOM 637 C CA . GLU A 1 85 ? 12.934 -11.639 -4.941 1.00 91.88 85 GLU A CA 1
ATOM 638 C C . GLU A 1 85 ? 13.415 -11.089 -6.284 1.00 91.88 85 GLU A C 1
ATOM 640 O O . GLU A 1 85 ? 14.357 -11.624 -6.865 1.00 91.88 85 GLU A O 1
ATOM 645 N N . ALA A 1 86 ? 12.819 -9.985 -6.743 1.00 92.06 86 ALA A N 1
ATOM 646 C CA . ALA A 1 86 ? 13.305 -9.232 -7.890 1.00 92.06 86 ALA A CA 1
ATOM 647 C C . ALA A 1 86 ? 12.927 -7.746 -7.784 1.00 92.06 86 ALA A C 1
ATOM 649 O O . ALA A 1 86 ? 11.782 -7.380 -7.518 1.00 92.06 86 ALA A O 1
ATOM 650 N N . LEU A 1 87 ? 13.925 -6.888 -8.006 1.00 89.19 87 LEU A N 1
ATOM 651 C CA . LEU A 1 87 ? 13.774 -5.436 -7.996 1.00 89.19 87 LEU A CA 1
ATOM 652 C C . LEU A 1 87 ? 13.167 -4.950 -9.312 1.00 89.19 87 LEU A C 1
ATOM 654 O O . LEU A 1 87 ? 13.663 -5.276 -10.391 1.00 89.19 87 LEU A O 1
ATOM 658 N N . THR A 1 88 ? 12.161 -4.085 -9.209 1.00 91.88 88 THR A N 1
ATOM 659 C CA . THR A 1 88 ? 11.493 -3.467 -10.361 1.00 91.88 88 THR A CA 1
ATOM 660 C C . THR A 1 88 ? 11.556 -1.950 -10.255 1.00 91.88 88 THR A C 1
ATOM 662 O O . THR A 1 88 ? 11.346 -1.394 -9.181 1.00 91.88 88 THR A O 1
ATOM 665 N N . ALA A 1 89 ? 11.798 -1.239 -11.357 1.00 91.06 89 ALA A N 1
ATOM 666 C CA . ALA A 1 89 ? 11.685 0.218 -11.349 1.00 91.06 89 ALA A CA 1
ATOM 667 C C . ALA A 1 89 ? 10.284 0.647 -10.861 1.00 91.06 89 ALA A C 1
ATOM 669 O O . ALA A 1 89 ? 9.276 0.324 -11.487 1.00 91.06 89 ALA A O 1
ATOM 670 N N . GLY A 1 90 ? 10.237 1.329 -9.713 1.00 87.06 90 GLY A N 1
ATOM 671 C CA . GLY A 1 90 ? 8.996 1.785 -9.089 1.00 87.06 90 GLY A CA 1
ATOM 672 C C . GLY A 1 90 ? 8.392 2.992 -9.803 1.00 87.06 90 GLY A C 1
ATOM 673 O O . GLY A 1 90 ? 9.086 3.719 -10.515 1.00 87.06 90 GLY A O 1
ATOM 674 N N . GLY A 1 91 ? 7.102 3.240 -9.582 1.00 87.94 91 GLY A N 1
ATOM 675 C CA . GLY A 1 91 ? 6.436 4.414 -10.136 1.00 87.94 91 GLY A CA 1
ATOM 676 C C . GLY A 1 91 ? 4.945 4.482 -9.834 1.00 87.94 91 GLY A C 1
ATOM 677 O O . GLY A 1 91 ? 4.361 3.571 -9.243 1.00 87.94 91 GLY A O 1
ATOM 678 N N . ALA A 1 92 ? 4.336 5.586 -10.265 1.00 89.00 92 ALA A N 1
ATOM 679 C CA . ALA A 1 92 ? 2.894 5.761 -10.200 1.00 89.00 92 ALA A CA 1
ATOM 680 C C . ALA A 1 92 ? 2.193 4.716 -11.076 1.00 89.00 92 ALA A C 1
ATOM 682 O O . ALA A 1 92 ? 2.611 4.450 -12.204 1.00 89.00 92 ALA A O 1
ATOM 683 N N . VAL A 1 93 ? 1.105 4.152 -10.560 1.00 87.88 93 VAL A N 1
ATOM 684 C CA . VAL A 1 93 ? 0.272 3.190 -11.281 1.00 87.88 93 VAL A CA 1
ATOM 685 C C . VAL A 1 93 ? -1.134 3.757 -11.359 1.00 87.88 93 VAL A C 1
ATOM 687 O O . VAL A 1 93 ? -1.715 4.134 -10.342 1.00 87.88 93 VAL A O 1
ATOM 690 N N . ALA A 1 94 ? -1.675 3.832 -12.575 1.00 86.44 94 ALA A N 1
ATOM 691 C CA . ALA A 1 94 ? -3.083 4.127 -12.775 1.00 86.44 94 ALA A CA 1
ATOM 692 C C . ALA A 1 94 ? -3.888 2.876 -12.405 1.00 86.44 94 ALA A C 1
ATOM 694 O O . ALA A 1 94 ? -3.849 1.870 -13.110 1.00 86.44 94 ALA A O 1
ATOM 695 N N . MET A 1 95 ? -4.562 2.940 -11.263 1.00 77.06 95 MET A N 1
ATOM 696 C CA . MET A 1 95 ? -5.418 1.871 -10.760 1.00 77.06 95 MET A CA 1
ATOM 697 C C . MET A 1 95 ? -6.823 2.060 -11.346 1.00 77.06 95 MET A C 1
ATOM 699 O O . MET A 1 95 ? -7.311 3.192 -11.374 1.00 77.06 95 MET A O 1
ATOM 703 N N . ALA A 1 96 ? -7.425 0.981 -11.850 1.00 59.81 96 ALA A N 1
ATOM 704 C CA . ALA A 1 96 ? -8.778 0.976 -12.415 1.00 59.81 96 ALA A CA 1
ATOM 705 C C . ALA A 1 96 ? -9.857 0.806 -11.337 1.00 59.81 96 ALA A C 1
ATOM 707 O O . ALA A 1 96 ? -9.570 0.125 -10.324 1.00 59.81 96 ALA A O 1
#

Foldseek 3Di:
DDPDDPDQQDDDVPPCPPLADPDRRDGNLLAAKAAQDADDPVPQWDWAADPRDIHIHGHDYHDPHDIDTRPQSVCCRPVVHGCVVDPDDDDDDDGD

Radius of gyration: 15.38 Å; chains: 1; bounding box: 28×27×51 Å

pLDDT: mean 77.5, std 20.42, range [28.41, 94.56]

Sequence (96 aa):
MVPPFFRVGQEVPGLTLVCAMRHPQMIDTKRVAYWPSPVSCTSLCVTLSNAGRTVPLLKVDQSGGAHDVSYDGWNDLVMGHAAIEALTAGGAVAMA

Secondary structure (DSSP, 8-state):
-PPP---TT---TT--TTTTEEETTEE-TTSEEEESSPP-TTS-EEEEEETTEEEEEEEEEE-SSS-EE-HHHHHHHHHSS-TTTS----------